Protein AF-W5NRZ1-F1 (afdb_monomer_lite)

Radius of gyration: 23.28 Å; chains: 1; bounding box: 62×24×62 Å

Foldseek 3Di:
DFQWDQDPNDIDGPDDDDLDDPPDDHDPVSVVVCVVVVNDPDDDDDFDQWDADPVVRDIDGGDDPDPPPDDDPDPDDDDDDDD

Structure (mmCIF, N/CA/C/O backbone):
data_AF-W5NRZ1-F1
#
_entry.id   AF-W5NRZ1-F1
#
loop_
_atom_site.group_PDB
_atom_site.id
_atom_site.type_symbol
_atom_site.label_atom_id
_atom_site.label_alt_id
_atom_site.label_comp_id
_atom_site.label_asym_id
_atom_site.label_entity_id
_atom_site.label_seq_id
_atom_site.pdbx_PDB_ins_code
_atom_site.Cartn_x
_atom_site.Cartn_y
_atom_site.Cartn_z
_atom_site.occupancy
_atom_site.B_iso_or_equiv
_atom_site.auth_seq_id
_atom_site.auth_comp_id
_atom_site.auth_asym_id
_atom_site.auth_atom_id
_atom_site.pdbx_PDB_model_num
ATOM 1 N N . GLY A 1 1 ? -5.793 4.870 16.881 1.00 73.19 1 GLY A N 1
ATOM 2 C CA . GLY A 1 1 ? -5.958 3.554 17.537 1.00 73.19 1 GLY A CA 1
ATOM 3 C C . GLY A 1 1 ? -7.434 3.215 17.603 1.00 73.19 1 GLY A C 1
ATOM 4 O O . GLY A 1 1 ? -8.225 4.146 17.678 1.00 73.19 1 GLY A O 1
ATOM 5 N N . LEU A 1 2 ? -7.812 1.934 17.547 1.00 88.94 2 LEU A N 1
ATOM 6 C CA . LEU A 1 2 ? -9.222 1.517 17.583 1.00 88.94 2 LEU A CA 1
ATOM 7 C C . LEU A 1 2 ? -9.824 1.702 18.991 1.00 88.94 2 LEU A C 1
ATOM 9 O O . LEU A 1 2 ? -9.142 1.401 19.974 1.00 88.94 2 LEU A O 1
ATOM 13 N N . PRO A 1 3 ? -11.086 2.154 19.120 1.00 92.06 3 PRO A N 1
ATOM 14 C CA . PRO A 1 3 ? -11.754 2.309 20.410 1.00 92.06 3 PRO A CA 1
ATOM 15 C C . PRO A 1 3 ? -12.171 0.939 20.966 1.00 92.06 3 PRO A C 1
ATOM 17 O O . PRO A 1 3 ? -13.325 0.531 20.865 1.00 92.06 3 PRO A O 1
ATOM 20 N N . THR A 1 4 ? -11.221 0.195 21.532 1.00 93.31 4 THR A N 1
ATOM 21 C CA . THR A 1 4 ? -11.435 -1.167 22.046 1.00 93.31 4 THR A CA 1
ATOM 22 C C . THR A 1 4 ? -11.298 -1.247 23.561 1.00 93.31 4 THR A C 1
ATOM 24 O O . THR A 1 4 ? -10.449 -0.582 24.149 1.00 93.31 4 THR A O 1
ATOM 27 N N . ALA A 1 5 ? -12.074 -2.130 24.186 1.00 94.56 5 ALA A N 1
ATOM 28 C CA . ALA A 1 5 ? -11.950 -2.490 25.594 1.00 94.56 5 ALA A CA 1
ATOM 29 C C . ALA A 1 5 ? -11.982 -4.010 25.777 1.00 94.56 5 ALA A C 1
ATOM 31 O O . ALA A 1 5 ? -12.558 -4.739 24.970 1.00 94.56 5 ALA A O 1
ATOM 32 N N . LEU A 1 6 ? -11.408 -4.493 26.876 1.00 95.56 6 LEU A N 1
ATOM 33 C CA . LEU A 1 6 ? -11.493 -5.898 27.256 1.00 95.56 6 LEU A CA 1
ATOM 34 C C . LEU A 1 6 ? -12.754 -6.117 28.103 1.00 95.56 6 LEU A C 1
ATOM 36 O O . LEU A 1 6 ? -12.839 -5.636 29.232 1.00 95.56 6 LEU A O 1
ATOM 40 N N . LYS A 1 7 ? -13.738 -6.853 27.578 1.00 93.69 7 LYS A N 1
ATOM 41 C CA . LYS A 1 7 ? -14.943 -7.243 28.326 1.00 93.69 7 LYS A CA 1
ATOM 42 C C . LYS A 1 7 ? -14.954 -8.756 28.488 1.00 93.69 7 LYS A C 1
ATOM 44 O O . LYS A 1 7 ? -15.027 -9.483 27.506 1.00 93.69 7 LYS A O 1
ATOM 49 N N . LYS A 1 8 ? -14.875 -9.235 29.736 1.00 94.06 8 LYS A N 1
ATOM 50 C CA . LYS A 1 8 ? -14.868 -10.677 30.068 1.00 94.06 8 LYS A CA 1
ATOM 51 C C . LYS A 1 8 ? -13.805 -11.479 29.288 1.00 94.06 8 LYS A C 1
ATOM 53 O O . LYS A 1 8 ? -14.073 -12.582 28.833 1.00 94.06 8 LYS A O 1
ATOM 58 N N . GLY A 1 9 ? -12.613 -10.906 29.103 1.00 95.31 9 GLY A N 1
ATOM 59 C CA . GLY A 1 9 ? -11.516 -11.549 28.366 1.00 95.31 9 GLY A CA 1
ATOM 60 C C . GLY A 1 9 ? -11.615 -11.464 26.838 1.00 95.31 9 GLY A C 1
ATOM 61 O O . GLY A 1 9 ? -10.725 -11.958 26.157 1.00 95.31 9 GLY A O 1
ATOM 62 N N . VAL A 1 10 ? -12.646 -10.810 26.292 1.00 94.75 10 VAL A N 1
ATOM 63 C CA . VAL A 1 10 ? -12.833 -10.631 24.846 1.00 94.75 10 VAL A CA 1
ATOM 64 C C . VAL A 1 10 ? -12.586 -9.174 24.462 1.00 94.75 10 VAL A C 1
ATOM 66 O O . VAL A 1 10 ? -13.132 -8.252 25.080 1.00 94.75 10 VAL A O 1
ATOM 69 N N . VAL A 1 11 ? -11.766 -8.953 23.432 1.00 92.31 11 VAL A N 1
ATOM 70 C CA . VAL A 1 11 ? -11.554 -7.622 22.848 1.00 92.31 11 VAL A CA 1
ATOM 71 C C . VAL A 1 11 ? -12.853 -7.179 22.179 1.00 92.31 11 VAL A C 1
ATOM 73 O O . VAL A 1 11 ? -13.357 -7.845 21.281 1.00 92.31 11 VAL A O 1
ATOM 76 N N . THR A 1 12 ? -13.419 -6.074 22.652 1.00 93.81 12 THR A N 1
ATOM 77 C CA . THR A 1 12 ? -14.718 -5.553 22.216 1.00 93.81 12 THR A CA 1
ATOM 78 C C . THR A 1 12 ? -14.559 -4.124 21.715 1.00 93.81 12 THR A C 1
ATOM 80 O O . THR A 1 12 ? -13.958 -3.295 22.400 1.00 93.81 12 THR A O 1
ATOM 83 N N . LEU A 1 13 ? -15.129 -3.819 20.551 1.00 94.00 13 LEU A N 1
ATOM 84 C CA . LEU A 1 13 ? -15.198 -2.459 20.023 1.00 94.00 13 LEU A CA 1
ATOM 85 C C . LEU A 1 13 ? -16.266 -1.649 20.784 1.00 94.00 13 LEU A C 1
ATOM 87 O O . LEU A 1 13 ? -17.348 -2.158 21.077 1.00 94.00 13 LEU A O 1
ATOM 91 N N . LEU A 1 14 ? -15.951 -0.410 21.163 1.00 94.69 14 LEU A N 1
ATOM 92 C CA . LEU A 1 14 ? -16.835 0.459 21.952 1.00 94.69 14 LEU A CA 1
ATOM 93 C C . LEU A 1 14 ? -17.849 1.223 21.093 1.00 94.69 14 LEU A C 1
ATOM 95 O O . LEU A 1 14 ? -18.926 1.556 21.582 1.00 94.69 14 LEU A O 1
ATOM 99 N N . SER A 1 15 ? -17.504 1.491 19.838 1.00 93.12 15 SER A N 1
ATOM 100 C CA . SER A 1 15 ? -18.331 2.171 18.842 1.00 93.12 15 SER A CA 1
ATOM 101 C C . SER A 1 15 ? -17.831 1.817 17.447 1.00 93.12 15 SER A C 1
ATOM 103 O O . SER A 1 15 ? -16.649 1.504 17.293 1.00 93.12 15 SER A O 1
ATOM 105 N N . ASP A 1 16 ? -18.686 1.936 16.435 1.00 93.19 16 ASP A N 1
ATOM 106 C CA . ASP A 1 16 ? -18.254 1.792 15.045 1.00 93.19 16 ASP A CA 1
ATOM 107 C C . ASP A 1 16 ? -17.105 2.761 14.735 1.00 93.19 16 ASP A C 1
ATOM 109 O O . ASP A 1 16 ? -17.055 3.888 15.242 1.00 93.19 16 ASP A O 1
ATOM 113 N N . TYR A 1 17 ? -16.143 2.288 13.947 1.00 91.94 17 TYR A N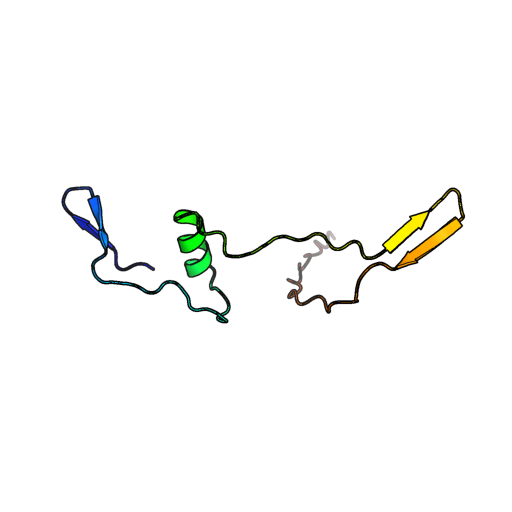 1
ATOM 114 C CA . TYR A 1 17 ? -14.938 3.036 13.621 1.00 91.94 17 TYR A CA 1
ATOM 115 C C . TYR A 1 17 ? -14.581 2.831 12.155 1.00 91.94 17 TYR A C 1
ATOM 117 O O . TYR A 1 17 ? -14.336 1.708 11.714 1.00 91.94 17 TYR A O 1
ATOM 125 N N . GLU A 1 18 ? -14.527 3.929 11.412 1.00 93.38 18 GLU A N 1
ATOM 126 C CA . GLU A 1 18 ? -14.088 3.930 10.025 1.00 93.38 18 GLU A CA 1
ATOM 127 C C . GLU A 1 18 ? -12.5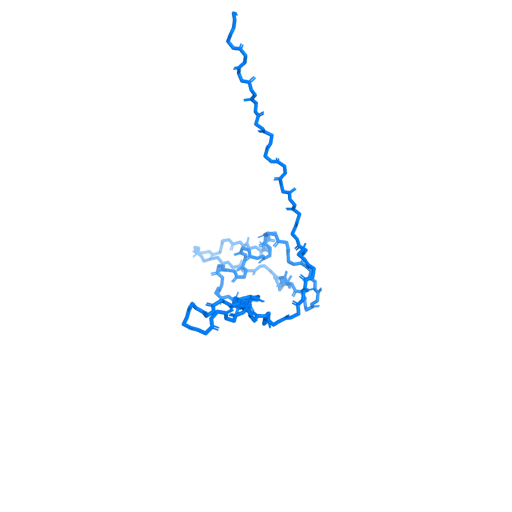59 3.989 9.977 1.00 93.38 18 GLU A C 1
ATOM 129 O O . GLU A 1 18 ? -11.942 4.925 10.487 1.00 93.38 18 GLU A O 1
ATOM 134 N N . VAL A 1 19 ? -11.937 2.957 9.403 1.00 93.38 19 VAL A N 1
ATOM 135 C CA . VAL A 1 19 ? -10.473 2.847 9.375 1.00 93.38 19 VAL A CA 1
ATOM 136 C C . VAL A 1 19 ? -9.876 3.753 8.306 1.00 93.38 19 VAL A C 1
ATOM 138 O O . VAL A 1 19 ? -8.903 4.438 8.595 1.00 93.38 19 VAL A O 1
ATOM 141 N N . CYS A 1 20 ? -10.437 3.776 7.100 1.00 93.62 20 CYS A N 1
ATOM 142 C CA . CYS A 1 20 ? -9.982 4.601 5.981 1.00 93.62 20 CYS A CA 1
ATOM 143 C C . CYS A 1 20 ? -11.112 4.804 4.965 1.00 93.62 20 CYS A C 1
ATOM 145 O O . CYS A 1 20 ? -12.071 4.030 4.952 1.00 93.62 20 CYS A O 1
ATOM 147 N N . LYS A 1 21 ? -10.962 5.801 4.086 1.00 94.12 21 LYS A N 1
ATOM 148 C CA . LYS A 1 21 ? -11.858 6.050 2.951 1.00 94.12 21 LYS A CA 1
ATOM 149 C C . LYS A 1 21 ? -11.132 5.848 1.631 1.00 94.12 21 LYS A C 1
ATOM 151 O O . LYS A 1 21 ? -9.907 5.914 1.559 1.00 94.12 21 LYS A O 1
ATOM 156 N N . GLU A 1 22 ? -11.907 5.608 0.583 1.00 92.44 22 GLU A N 1
ATOM 157 C CA . GLU A 1 22 ? -11.384 5.563 -0.777 1.00 92.44 22 GLU A CA 1
ATOM 158 C C . GLU A 1 22 ? -10.770 6.915 -1.165 1.00 92.44 22 GLU A C 1
ATOM 160 O O . GLU A 1 22 ? -11.358 7.967 -0.918 1.00 92.44 22 GLU A O 1
ATOM 165 N N . GLY A 1 23 ? -9.583 6.871 -1.772 1.00 92.31 23 GLY A N 1
ATOM 166 C CA . GLY A 1 23 ? -8.844 8.053 -2.219 1.00 92.31 23 GLY A CA 1
ATOM 167 C C . GLY A 1 23 ? -7.931 8.685 -1.165 1.00 92.31 23 GLY A C 1
ATOM 168 O O . GLY A 1 23 ? -7.041 9.448 -1.536 1.00 92.31 23 GLY A O 1
ATOM 169 N N . ASP A 1 24 ? -8.085 8.342 0.115 1.00 92.38 24 ASP A N 1
ATOM 170 C CA . ASP A 1 24 ? -7.221 8.863 1.176 1.00 92.38 24 ASP A CA 1
ATOM 171 C C . ASP A 1 24 ? -5.889 8.099 1.248 1.00 92.38 24 ASP A C 1
ATOM 173 O O . ASP A 1 24 ? -5.832 6.870 1.137 1.00 92.38 24 ASP A O 1
ATOM 177 N N . VAL A 1 25 ? -4.796 8.827 1.494 1.00 93.62 25 VAL A N 1
ATOM 178 C CA . VAL A 1 25 ? -3.487 8.220 1.774 1.00 93.62 25 VAL A CA 1
ATOM 179 C C . VAL A 1 25 ? -3.531 7.559 3.150 1.00 93.62 25 VAL A C 1
ATOM 181 O O . VAL A 1 25 ? -3.773 8.219 4.160 1.00 93.62 25 VAL A O 1
ATOM 184 N N . LEU A 1 26 ? -3.268 6.252 3.195 1.00 93.25 26 LEU A N 1
ATOM 185 C CA . LEU A 1 26 ? -3.277 5.483 4.438 1.00 93.25 26 LEU A CA 1
ATOM 186 C C . LEU A 1 26 ? -2.132 5.899 5.369 1.00 93.25 26 LEU A C 1
ATOM 188 O O . LEU A 1 26 ? -0.962 5.877 4.981 1.00 93.25 26 LEU A O 1
ATOM 192 N N . THR A 1 27 ? -2.453 6.180 6.633 1.00 94.00 27 THR A N 1
ATOM 193 C CA . THR A 1 27 ? -1.436 6.326 7.680 1.00 94.00 27 THR A CA 1
ATOM 194 C C . THR A 1 27 ? -0.867 4.960 8.093 1.00 94.00 27 THR A C 1
ATOM 196 O O . THR A 1 27 ? -1.534 3.927 7.930 1.00 94.00 27 THR A O 1
ATOM 199 N N . PRO A 1 28 ? 0.340 4.907 8.691 1.00 93.38 28 PRO A N 1
ATOM 200 C CA . PRO A 1 28 ? 0.921 3.657 9.182 1.00 93.38 28 PRO A CA 1
ATOM 201 C C . PRO A 1 28 ? 0.017 2.908 10.173 1.00 93.38 28 PRO A C 1
ATOM 203 O O . PRO A 1 28 ? -0.045 1.676 10.149 1.00 93.38 28 PRO A O 1
ATOM 206 N N . GLU A 1 29 ? -0.714 3.624 11.034 1.00 92.62 29 GLU A N 1
ATOM 207 C CA . GLU A 1 29 ? -1.675 3.028 11.965 1.00 92.62 29 GLU A CA 1
ATOM 208 C C . GLU A 1 29 ? -2.854 2.375 11.237 1.00 92.62 29 GLU A C 1
ATOM 210 O O . GLU A 1 29 ? -3.235 1.259 11.597 1.00 92.62 29 GLU A O 1
ATOM 215 N N . GLN A 1 30 ? -3.416 3.036 10.219 1.00 93.94 30 GLN A N 1
ATOM 216 C CA . GLN A 1 30 ? -4.520 2.495 9.420 1.00 93.94 30 GLN A CA 1
ATOM 217 C C . GLN A 1 30 ? -4.068 1.255 8.645 1.00 93.94 30 GLN A C 1
ATOM 219 O O . GLN A 1 30 ? -4.708 0.206 8.730 1.00 93.94 30 GLN A O 1
ATOM 224 N N . ALA A 1 31 ? -2.913 1.331 7.976 1.00 93.50 31 ALA A N 1
ATOM 225 C CA . ALA A 1 31 ? -2.331 0.206 7.247 1.00 93.50 31 ALA A CA 1
ATOM 226 C C . ALA A 1 31 ? -2.047 -0.994 8.168 1.00 93.50 31 ALA A C 1
ATOM 228 O O . ALA A 1 31 ? -2.316 -2.140 7.805 1.00 93.50 31 ALA A O 1
ATOM 229 N N . ARG A 1 32 ? -1.558 -0.748 9.393 1.00 93.06 32 ARG A N 1
ATOM 230 C CA . ARG A 1 32 ? -1.335 -1.807 10.389 1.00 93.06 32 ARG A CA 1
ATOM 231 C C . ARG A 1 32 ? -2.640 -2.493 10.793 1.00 93.06 32 ARG A C 1
ATOM 233 O O . ARG A 1 32 ? -2.654 -3.715 10.916 1.00 93.06 32 ARG A O 1
ATOM 240 N N . VAL A 1 33 ? -3.715 -1.730 10.990 1.00 93.56 33 VAL A N 1
ATOM 241 C CA . VAL A 1 33 ? -5.044 -2.278 11.301 1.00 93.56 33 VAL A CA 1
ATOM 242 C C . VAL A 1 33 ? -5.563 -3.131 10.142 1.00 93.56 33 VAL A C 1
ATOM 244 O O . VAL A 1 33 ? -5.964 -4.270 10.362 1.00 93.56 33 VAL A O 1
ATOM 247 N N . LEU A 1 34 ? -5.495 -2.624 8.910 1.00 93.94 34 LEU A N 1
ATOM 248 C CA . LEU A 1 34 ? -5.927 -3.348 7.710 1.00 93.94 34 LEU A CA 1
ATOM 249 C C . LEU A 1 34 ? -5.151 -4.659 7.529 1.00 93.94 34 LEU A C 1
ATOM 251 O O . LEU A 1 34 ? -5.756 -5.712 7.336 1.00 93.94 34 LEU A O 1
ATOM 255 N N . LYS A 1 35 ? -3.825 -4.617 7.715 1.00 93.62 35 LYS A N 1
ATOM 256 C CA . LYS A 1 35 ? -2.959 -5.802 7.693 1.00 93.62 35 LYS A CA 1
ATOM 257 C C . LYS A 1 35 ? -3.331 -6.817 8.775 1.00 93.62 35 LYS A C 1
ATOM 259 O O . LYS A 1 35 ? -3.344 -8.011 8.497 1.00 93.62 35 LYS A O 1
ATOM 264 N N . LEU A 1 36 ? -3.637 -6.362 9.993 1.00 93.69 36 LEU A N 1
ATOM 265 C CA . LEU A 1 36 ? -4.034 -7.237 11.102 1.00 93.69 36 LEU A CA 1
ATOM 266 C C . LEU A 1 36 ? -5.333 -7.998 10.800 1.00 93.69 36 LEU A C 1
ATOM 268 O O . LEU A 1 36 ? -5.471 -9.150 11.203 1.00 93.69 36 LEU A O 1
ATOM 272 N N . PHE A 1 37 ? -6.261 -7.365 10.083 1.00 92.00 37 PHE A N 1
ATOM 273 C CA . PHE A 1 37 ? -7.525 -7.976 9.673 1.00 92.00 37 PHE A CA 1
ATOM 274 C C . PHE A 1 37 ? -7.466 -8.683 8.308 1.00 92.00 37 PHE A C 1
ATOM 276 O O . PHE A 1 37 ? -8.467 -9.263 7.896 1.00 92.00 37 PHE A O 1
ATOM 283 N N . GLY A 1 38 ? -6.317 -8.674 7.625 1.00 93.19 38 GLY A N 1
ATOM 284 C CA . GLY A 1 38 ? -6.134 -9.349 6.338 1.00 93.19 38 GLY A CA 1
ATOM 285 C C . GLY A 1 38 ? -6.782 -8.641 5.144 1.00 93.19 38 GLY A C 1
ATOM 286 O O . GLY A 1 38 ? -7.073 -9.294 4.147 1.00 93.19 38 GLY A O 1
ATOM 287 N N . TYR A 1 39 ? -7.018 -7.328 5.226 1.00 93.44 39 TYR A N 1
ATOM 288 C CA . TYR A 1 39 ? -7.507 -6.542 4.090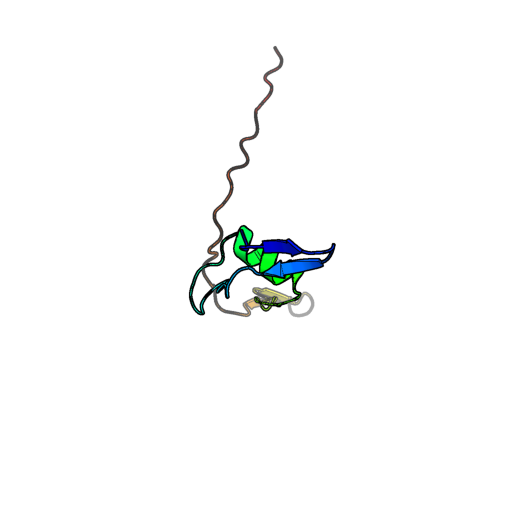 1.00 93.44 39 TYR A CA 1
ATOM 289 C C . TYR A 1 39 ? -6.343 -6.113 3.188 1.00 93.44 39 TYR A C 1
ATOM 291 O O . TYR A 1 39 ? -5.508 -5.288 3.570 1.00 93.44 39 TYR A O 1
ATOM 299 N N . GLU A 1 40 ? -6.303 -6.662 1.977 1.00 91.62 40 GLU A N 1
ATOM 300 C CA . GLU A 1 40 ? -5.318 -6.327 0.946 1.00 91.62 40 GLU A CA 1
ATOM 301 C C . GLU A 1 40 ? -5.743 -5.053 0.200 1.00 91.62 40 GLU A C 1
ATOM 303 O O . GLU A 1 40 ? -6.598 -5.083 -0.679 1.00 91.62 40 GLU A O 1
ATOM 308 N N . MET A 1 41 ? -5.158 -3.909 0.570 1.00 88.62 41 MET A N 1
ATOM 309 C CA . MET A 1 41 ? -5.516 -2.596 0.003 1.00 88.62 41 MET A CA 1
ATOM 310 C C . MET A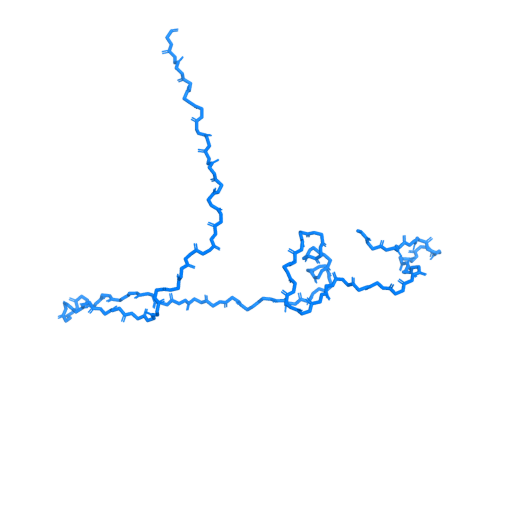 1 41 ? -4.687 -2.184 -1.221 1.00 88.62 41 MET A C 1
ATOM 312 O O . MET A 1 41 ? -4.945 -1.136 -1.807 1.00 88.62 41 MET A O 1
ATOM 316 N N . ALA A 1 42 ? -3.662 -2.955 -1.584 1.00 87.69 42 ALA A N 1
ATOM 317 C CA . ALA A 1 42 ? -2.740 -2.604 -2.656 1.00 87.69 42 ALA A CA 1
ATOM 318 C C . ALA A 1 42 ? -2.434 -3.820 -3.529 1.00 87.69 42 ALA A C 1
ATOM 320 O O . ALA A 1 42 ? -2.121 -4.897 -3.024 1.00 87.69 42 ALA A O 1
ATOM 321 N N . GLU A 1 43 ? -2.478 -3.620 -4.843 1.00 90.56 43 GLU A N 1
ATOM 322 C CA . GLU A 1 43 ? -2.055 -4.612 -5.823 1.00 90.56 43 GLU A CA 1
ATOM 323 C C . GLU A 1 43 ? -0.594 -4.347 -6.201 1.00 90.56 43 GLU A C 1
ATOM 325 O O . GLU A 1 43 ? -0.253 -3.282 -6.720 1.00 90.56 43 GLU A O 1
ATOM 330 N N . PHE A 1 44 ? 0.286 -5.312 -5.938 1.00 91.00 44 PHE A N 1
ATOM 331 C CA . PHE A 1 44 ? 1.682 -5.223 -6.354 1.00 91.00 44 PHE A CA 1
ATOM 332 C C . PHE A 1 44 ? 1.827 -5.674 -7.811 1.00 91.00 44 PHE A C 1
ATOM 334 O O . PHE A 1 44 ? 1.487 -6.808 -8.152 1.00 91.00 44 PHE A O 1
ATOM 341 N N . LYS A 1 45 ? 2.365 -4.799 -8.669 1.00 90.81 45 LYS A N 1
ATOM 342 C CA . LYS A 1 45 ? 2.632 -5.087 -10.086 1.00 90.81 45 LYS A CA 1
ATOM 343 C C . LYS A 1 45 ? 4.092 -4.832 -10.419 1.00 90.81 45 LYS A C 1
ATOM 345 O O . LYS A 1 45 ? 4.658 -3.817 -10.026 1.00 90.81 45 LYS A O 1
ATOM 350 N N . VAL A 1 46 ? 4.674 -5.741 -11.197 1.00 89.44 46 VAL A N 1
ATOM 351 C CA . VAL A 1 46 ? 5.999 -5.556 -11.792 1.00 89.44 46 VAL A CA 1
ATOM 352 C C . VAL A 1 46 ? 5.822 -5.031 -13.210 1.00 89.44 46 VAL A C 1
ATOM 354 O O . VAL A 1 46 ? 5.249 -5.713 -14.058 1.00 89.44 46 VAL A O 1
ATOM 357 N N . SER A 1 47 ? 6.347 -3.836 -13.470 1.00 89.62 47 SER A N 1
ATOM 358 C CA . SER A 1 47 ? 6.390 -3.249 -14.810 1.00 89.62 47 SER A CA 1
ATOM 359 C C . SER A 1 47 ? 7.787 -3.418 -15.398 1.00 89.62 47 SER A C 1
ATOM 361 O O . SER A 1 47 ? 8.761 -2.876 -14.875 1.00 89.62 47 SER A O 1
ATOM 363 N N . ILE A 1 48 ? 7.896 -4.182 -16.486 1.00 90.25 48 ILE A N 1
ATOM 364 C CA . ILE A 1 48 ? 9.150 -4.325 -17.235 1.00 90.25 48 ILE A CA 1
ATOM 365 C C . ILE A 1 48 ? 9.383 -3.017 -17.978 1.00 90.25 48 ILE A C 1
ATOM 367 O O . ILE A 1 48 ? 8.603 -2.729 -18.873 1.00 90.25 48 ILE A O 1
ATOM 371 N N . LYS A 1 49 ? 10.436 -2.268 -17.622 1.00 89.75 49 LYS A N 1
ATOM 372 C CA . LYS A 1 49 ? 10.801 -1.004 -18.289 1.00 89.75 49 LYS A CA 1
ATOM 373 C C . LYS A 1 49 ? 11.606 -1.213 -19.573 1.00 89.75 49 LYS A C 1
ATOM 375 O O . LYS A 1 49 ? 11.439 -0.501 -20.557 1.00 89.75 49 LYS A O 1
ATOM 380 N N . TYR A 1 50 ? 12.504 -2.196 -19.565 1.00 92.19 50 TYR A N 1
ATOM 381 C CA . TYR A 1 50 ? 13.453 -2.416 -20.651 1.00 92.19 50 TYR A CA 1
ATOM 382 C C . TYR A 1 50 ? 13.771 -3.897 -20.817 1.00 92.19 50 TYR A C 1
ATOM 384 O O . TYR A 1 50 ? 13.764 -4.663 -19.852 1.00 92.19 50 TYR A O 1
ATOM 392 N N . MET A 1 51 ? 14.091 -4.282 -22.047 1.00 93.31 51 MET A N 1
ATOM 393 C CA . MET A 1 51 ? 14.531 -5.619 -22.411 1.00 93.31 51 MET A CA 1
ATOM 394 C C . MET A 1 51 ? 15.653 -5.528 -23.447 1.00 93.31 51 MET A C 1
ATOM 396 O O . MET A 1 51 ? 15.585 -4.745 -24.396 1.00 93.31 51 MET A O 1
ATOM 400 N N . TRP A 1 52 ? 16.690 -6.339 -23.252 1.00 94.94 52 TRP A N 1
ATOM 401 C CA . TRP A 1 52 ? 17.770 -6.525 -24.211 1.00 94.94 52 TRP A CA 1
ATOM 402 C C . TRP A 1 52 ? 17.775 -7.968 -24.706 1.00 94.94 52 TRP A C 1
ATOM 404 O O . TRP A 1 52 ? 17.860 -8.902 -23.907 1.00 94.94 52 TRP A O 1
ATOM 414 N N . ASP A 1 53 ? 17.730 -8.141 -26.023 1.00 95.44 53 ASP A N 1
ATOM 415 C CA . ASP A 1 53 ? 17.887 -9.437 -26.671 1.00 95.44 53 ASP A CA 1
ATOM 416 C C . ASP A 1 53 ? 19.318 -9.581 -27.198 1.00 95.44 53 ASP A C 1
ATOM 418 O O . ASP A 1 53 ? 19.713 -8.940 -28.174 1.00 95.44 53 ASP A O 1
ATOM 422 N N . ALA A 1 54 ? 20.093 -10.462 -26.566 1.00 95.19 54 ALA A N 1
ATOM 423 C CA . ALA A 1 54 ? 21.484 -10.709 -26.924 1.00 95.19 54 ALA A CA 1
ATOM 424 C C . ALA A 1 54 ? 21.665 -11.420 -28.278 1.00 95.19 54 ALA A C 1
ATOM 426 O O . ALA A 1 54 ? 22.715 -11.258 -28.895 1.00 95.19 54 ALA A O 1
ATOM 427 N N . GLN A 1 55 ? 20.678 -12.192 -28.752 1.00 95.81 55 GLN A N 1
ATOM 428 C CA . GLN A 1 55 ? 20.788 -12.895 -30.038 1.00 95.81 55 GLN A CA 1
ATOM 429 C C . GLN A 1 55 ? 20.560 -11.947 -31.212 1.00 95.81 55 GLN A C 1
ATOM 431 O O . GLN A 1 55 ? 21.264 -12.026 -32.217 1.00 95.81 55 GLN A O 1
ATOM 436 N N . SER A 1 56 ? 19.579 -11.050 -31.089 1.00 93.88 56 SER A N 1
ATOM 437 C CA . SER A 1 56 ? 19.278 -10.071 -32.136 1.00 93.88 56 SER A CA 1
ATOM 438 C C . SER A 1 56 ? 20.005 -8.733 -31.964 1.00 93.88 56 SER A C 1
ATOM 440 O O . SER A 1 56 ? 19.994 -7.924 -32.892 1.00 93.88 56 SER A O 1
ATOM 442 N N . GLY A 1 57 ? 20.625 -8.491 -30.803 1.00 94.50 57 GLY A N 1
ATOM 443 C CA . GLY A 1 57 ? 21.246 -7.215 -30.443 1.00 94.50 57 GLY A CA 1
ATOM 444 C C . GLY A 1 57 ? 20.236 -6.073 -30.290 1.00 94.50 57 GLY A C 1
ATOM 445 O O . GLY A 1 57 ? 20.593 -4.910 -30.477 1.00 94.50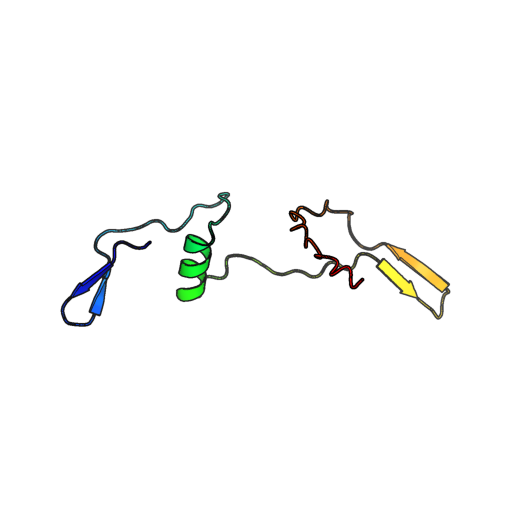 57 GLY A O 1
ATOM 446 N N . ARG A 1 58 ? 18.959 -6.389 -30.035 1.00 94.50 58 ARG A N 1
ATOM 447 C CA . ARG A 1 58 ? 17.873 -5.402 -29.990 1.00 94.50 58 ARG A CA 1
ATOM 448 C C . ARG A 1 58 ? 17.591 -4.960 -28.564 1.00 94.50 58 ARG A C 1
ATOM 450 O O . ARG A 1 58 ? 17.365 -5.779 -27.676 1.00 94.50 58 ARG A O 1
ATOM 457 N N . PHE A 1 59 ? 17.497 -3.649 -28.395 1.00 94.62 59 PHE A N 1
ATOM 458 C CA . PHE A 1 59 ? 16.973 -3.008 -27.198 1.00 94.62 59 PHE A CA 1
ATOM 459 C C . PHE A 1 59 ? 15.495 -2.660 -27.394 1.00 94.62 59 PHE A C 1
ATOM 461 O O . PHE A 1 59 ? 15.120 -2.135 -28.444 1.00 94.62 59 PHE A O 1
ATOM 468 N N . GLN A 1 60 ? 14.663 -2.946 -26.396 1.00 93.56 60 GLN A N 1
ATOM 469 C CA . GLN A 1 60 ? 13.241 -2.606 -26.391 1.00 93.56 60 GLN A CA 1
ATOM 470 C C . GLN A 1 60 ? 12.869 -1.954 -25.061 1.00 93.56 60 GLN A C 1
ATOM 472 O O . GLN A 1 60 ? 13.078 -2.537 -23.999 1.00 93.56 60 GLN A O 1
ATOM 477 N N . GLN A 1 61 ? 12.290 -0.759 -25.132 1.00 92.38 61 GLN A N 1
ATOM 478 C CA . GLN A 1 61 ? 11.612 -0.126 -24.007 1.00 92.38 61 GLN A CA 1
ATOM 479 C C . GLN A 1 61 ? 10.174 -0.646 -23.952 1.00 92.38 61 GLN A C 1
ATOM 481 O O . GLN A 1 61 ? 9.491 -0.708 -24.974 1.00 92.38 61 GLN A O 1
ATOM 486 N N . MET A 1 62 ? 9.743 -1.057 -22.766 1.00 81.19 62 MET A N 1
ATOM 487 C CA . MET A 1 62 ? 8.411 -1.578 -22.489 1.00 81.19 62 MET A CA 1
ATOM 488 C C . MET A 1 62 ? 7.825 -0.725 -21.354 1.00 81.19 62 MET A C 1
ATOM 490 O O . MET A 1 62 ? 8.485 -0.501 -20.352 1.00 81.19 62 MET A O 1
ATOM 494 N N . GLY A 1 63 ? 6.610 -0.203 -21.505 1.00 75.38 63 GLY A N 1
ATOM 495 C CA . GLY A 1 63 ? 5.952 0.616 -20.475 1.00 75.38 63 GLY A CA 1
ATOM 496 C C . GLY A 1 63 ? 6.248 2.122 -20.521 1.00 75.38 63 GLY A C 1
ATOM 497 O O . GLY A 1 63 ? 7.216 2.571 -21.130 1.00 75.38 63 GLY A O 1
ATOM 498 N N . ASP A 1 64 ? 5.366 2.891 -19.877 1.00 73.81 64 ASP A N 1
ATOM 499 C CA . ASP A 1 64 ? 5.466 4.347 -19.732 1.00 73.81 64 ASP A CA 1
ATOM 500 C C . ASP A 1 64 ? 6.401 4.725 -18.566 1.00 73.81 64 ASP A C 1
ATOM 502 O O . ASP A 1 64 ? 6.394 4.071 -17.516 1.00 73.81 64 ASP A O 1
ATOM 506 N N . ASP A 1 65 ? 7.180 5.802 -18.722 1.00 62.78 65 ASP A N 1
ATOM 507 C CA . ASP A 1 65 ? 7.972 6.412 -17.644 1.00 62.78 65 ASP A CA 1
ATOM 508 C C . ASP A 1 65 ? 7.038 7.049 -16.598 1.00 62.78 65 ASP A C 1
ATOM 510 O O . ASP A 1 65 ? 6.793 8.255 -16.581 1.00 62.78 65 ASP A O 1
ATOM 514 N N . LEU A 1 66 ? 6.465 6.223 -15.720 1.00 55.75 66 LEU A N 1
ATOM 515 C CA . LEU A 1 66 ? 5.701 6.700 -14.571 1.00 55.75 66 LEU A CA 1
ATOM 516 C C . LEU A 1 66 ? 6.672 7.385 -13.585 1.00 55.75 66 LEU A C 1
ATOM 518 O O . LEU A 1 66 ? 7.654 6.745 -13.188 1.00 55.75 66 LEU A O 1
ATOM 522 N N . PRO A 1 67 ? 6.440 8.650 -13.174 1.00 51.16 67 PRO A N 1
ATOM 523 C CA . PRO A 1 67 ? 7.342 9.353 -12.269 1.00 51.16 67 PRO A CA 1
ATOM 524 C C . PRO A 1 67 ? 7.405 8.639 -10.917 1.00 51.16 67 PRO A C 1
ATOM 526 O O . PRO A 1 67 ? 6.385 8.387 -10.271 1.00 51.16 67 PRO A O 1
ATOM 529 N N . GLU A 1 68 ? 8.627 8.315 -10.503 1.00 52.59 68 GLU A N 1
ATOM 530 C CA . GLU A 1 68 ? 8.960 7.656 -9.243 1.00 52.59 68 GLU A CA 1
ATOM 531 C C . GLU A 1 68 ? 8.592 8.568 -8.065 1.00 52.59 68 GLU A C 1
ATOM 533 O O . GLU A 1 68 ? 9.372 9.398 -7.611 1.00 52.59 68 GLU A O 1
ATOM 538 N N . SER A 1 69 ? 7.354 8.458 -7.588 1.00 54.50 69 SER A N 1
ATOM 539 C CA . SER A 1 69 ? 6.913 9.126 -6.365 1.00 54.50 69 SER A CA 1
ATOM 540 C C . SER A 1 69 ? 7.310 8.262 -5.166 1.00 54.50 69 SER A C 1
ATOM 542 O O . SER A 1 69 ? 6.488 7.522 -4.631 1.00 54.50 69 SER A O 1
ATOM 544 N N . ALA A 1 70 ? 8.576 8.330 -4.758 1.00 47.22 70 ALA A N 1
ATOM 545 C CA . ALA A 1 70 ? 9.028 7.845 -3.457 1.00 47.22 70 ALA A CA 1
ATOM 546 C C . ALA A 1 70 ? 9.940 8.907 -2.813 1.00 47.22 70 ALA A C 1
ATOM 548 O O . ALA A 1 70 ? 10.886 9.359 -3.459 1.00 47.22 70 ALA A O 1
ATOM 549 N N . PRO A 1 71 ? 9.678 9.340 -1.564 1.00 42.06 71 PRO A N 1
ATOM 550 C CA . PRO A 1 71 ? 10.595 10.216 -0.848 1.00 42.06 71 PRO A CA 1
ATOM 551 C C . PRO A 1 71 ? 11.888 9.447 -0.559 1.00 42.06 71 PRO A C 1
ATOM 553 O O . PRO A 1 71 ? 11.868 8.416 0.114 1.00 42.06 71 PRO A O 1
ATOM 556 N N . GLN A 1 72 ? 13.008 9.944 -1.081 1.00 37.62 72 GLN A N 1
ATOM 557 C CA . GLN A 1 72 ? 14.336 9.467 -0.714 1.00 37.62 72 GLN A CA 1
ATOM 558 C C . GLN A 1 72 ? 14.564 9.810 0.762 1.00 37.62 72 GLN A C 1
ATOM 560 O O . GLN A 1 72 ? 14.689 10.975 1.124 1.00 37.62 72 GLN A O 1
ATOM 565 N N . SER A 1 73 ? 14.571 8.800 1.630 1.00 44.72 73 SER A N 1
ATOM 566 C CA . SER A 1 73 ? 15.174 8.933 2.953 1.00 44.72 73 SER A CA 1
ATOM 567 C C . SER A 1 73 ? 16.680 9.082 2.752 1.00 44.72 73 SER A C 1
ATOM 569 O O . SER A 1 73 ? 17.331 8.129 2.320 1.00 44.72 73 SER A O 1
ATOM 571 N N . GLU A 1 74 ? 17.214 10.270 3.019 1.00 36.06 74 GLU A N 1
ATOM 572 C CA . GLU A 1 74 ? 18.652 10.529 3.045 1.00 36.06 74 GLU A CA 1
ATOM 573 C C . GLU A 1 74 ? 19.284 9.657 4.140 1.00 36.06 74 GLU A C 1
ATOM 575 O O . GLU A 1 74 ? 19.023 9.829 5.329 1.00 36.06 74 GLU A O 1
ATOM 580 N N . CYS A 1 75 ? 20.064 8.653 3.740 1.00 34.84 75 CYS A N 1
ATOM 581 C CA . CYS A 1 75 ? 20.942 7.928 4.646 1.00 34.84 75 CYS A CA 1
ATOM 582 C C . CYS A 1 75 ? 22.217 8.760 4.831 1.00 34.84 75 CYS A C 1
ATOM 584 O O . CYS A 1 75 ? 23.145 8.687 4.026 1.00 34.84 75 CYS A O 1
ATOM 586 N N . GLU A 1 76 ? 22.239 9.584 5.875 1.00 38.91 76 GLU A N 1
ATOM 587 C CA . GLU A 1 76 ? 23.450 10.257 6.341 1.00 38.91 76 GLU A CA 1
ATOM 588 C C . GLU A 1 76 ? 24.470 9.183 6.751 1.00 38.91 76 GLU A C 1
ATOM 590 O O . GLU A 1 76 ? 24.221 8.377 7.647 1.00 38.91 76 GLU A O 1
ATOM 595 N N . SER A 1 77 ? 25.590 9.106 6.032 1.00 45.09 77 SER A N 1
ATOM 596 C CA . SER A 1 77 ? 26.736 8.285 6.427 1.00 45.09 77 SER A CA 1
ATOM 597 C C . SER A 1 77 ? 27.666 9.183 7.236 1.00 45.09 77 SER A C 1
ATOM 599 O O . SER A 1 77 ? 28.213 10.135 6.686 1.00 45.09 77 SER A O 1
ATOM 601 N N . GLU A 1 78 ? 27.798 8.925 8.536 1.00 48.53 78 GLU A N 1
ATOM 602 C CA . GLU A 1 78 ? 28.813 9.562 9.378 1.00 48.53 78 GLU A CA 1
ATOM 603 C C . GLU A 1 78 ? 30.187 8.994 8.974 1.00 48.53 78 GLU A C 1
ATOM 605 O O . GLU A 1 78 ? 30.423 7.790 9.079 1.00 48.53 78 GLU A O 1
ATOM 610 N N . GLU A 1 79 ? 31.074 9.836 8.436 1.0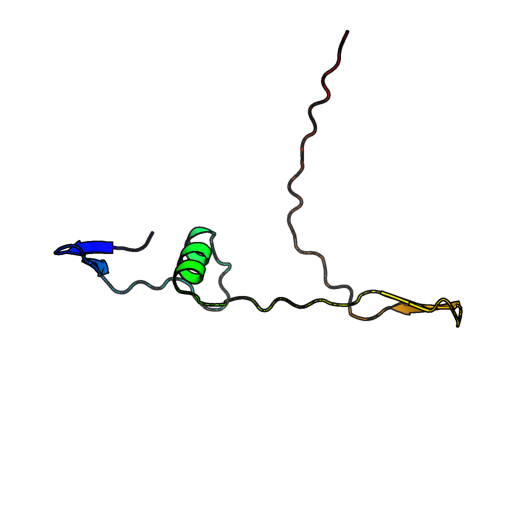0 50.56 79 GLU A N 1
ATOM 611 C CA . GLU A 1 79 ? 32.482 9.491 8.220 1.00 50.56 79 GLU A CA 1
ATOM 612 C C . GLU A 1 79 ? 33.223 9.624 9.563 1.00 50.56 79 GLU A C 1
ATOM 614 O O . GLU A 1 79 ? 33.446 10.733 10.046 1.00 50.56 79 GLU A O 1
ATOM 619 N N . ASP A 1 80 ? 33.583 8.495 10.184 1.00 48.88 80 ASP A N 1
ATOM 620 C CA . ASP A 1 80 ? 34.579 8.438 11.263 1.00 48.88 80 ASP A CA 1
ATOM 621 C C . ASP A 1 80 ? 35.963 8.805 10.681 1.00 48.88 80 ASP A C 1
ATOM 623 O O . ASP A 1 80 ? 36.600 8.003 9.991 1.00 48.88 80 ASP A O 1
ATOM 627 N N . ASP A 1 81 ? 36.408 10.038 10.936 1.00 58.97 81 ASP A N 1
ATOM 628 C CA . ASP A 1 81 ? 37.767 10.535 10.680 1.00 58.97 81 ASP A CA 1
ATOM 629 C C . ASP A 1 81 ? 38.705 10.050 11.803 1.00 58.97 81 ASP A C 1
ATOM 631 O O . ASP A 1 81 ? 38.701 10.585 12.913 1.00 58.97 81 ASP A O 1
ATOM 635 N N . ASP A 1 82 ? 39.484 8.996 11.533 1.00 57.03 82 ASP A N 1
ATOM 636 C CA . ASP A 1 82 ? 40.573 8.522 12.400 1.00 57.03 82 ASP A CA 1
ATOM 637 C C . ASP A 1 82 ? 41.850 9.337 12.109 1.00 57.03 82 ASP A C 1
ATOM 639 O O . ASP A 1 82 ? 42.458 9.219 11.038 1.00 57.03 82 ASP A O 1
ATOM 643 N N . SER A 1 83 ? 42.258 10.188 13.059 1.00 58.50 83 SER A N 1
ATOM 644 C CA . SER A 1 83 ? 43.596 10.806 13.141 1.00 58.50 83 SER A CA 1
ATOM 645 C C . SER A 1 83 ? 44.046 11.014 14.584 1.00 58.50 83 SER A C 1
ATOM 647 O O . SER A 1 83 ? 43.236 11.494 15.410 1.00 58.50 83 SER A O 1
#

pLDDT: mean 82.01, std 18.96, range [34.84, 95.81]

Secondary structure (DSSP, 8-state):
---EEEETTEEEESS------TTSPPPHHHHHHHHHTT-----------EEEETTTTEEEE-S--------------------

Sequence (83 aa):
GLPTALKKGVVTLLSDYEVCKEGDVLTPEQARVLKLFGYEMAEFKVSIKYMWDAQSGRFQQMGDDLPESAPQSECESEEDDDS